Protein AF-A0A9R1JTK4-F1 (afdb_monomer)

Organism: Triticum aestivum (NCBI:txid4565)

Sequence (132 aa):
MNTDSETIKTACKDILQKNSKNRRHQIKKKYFDTVAANKVSIKSPVPDLTDGEWQALVEMWSTPRHKETCVSNKMNREKVVYNQRTGSRHYTAHIFATKEERKGEELSAIDLFKATHNSKKHGFSEPVKTAI

Foldseek 3Di:
DPCPPPVNVVVVVVVVVVVVVVVLVVLCVPQPPVDDLVGRDCADPDPPAGSVRVVVSNVCCVDPVNVVVVVVVVVVVVPPLQDWQQPPDDLVRQVVVVCVVVVNPDADPLNSSLSGQQHPVPGHDPSNVVVD

pLDDT: mean 90.59, std 5.77, range [60.06, 96.25]

Radius of gyration: 21.58 Å; Cα contacts (8 Å, |Δi|>4): 66; chains: 1; bounding box: 52×25×53 Å

Mean predicted aligned error: 6.91 Å

InterPro domains:
  IPR004252 Probable transposase, Ptta/En/Spm, plant [PF03004] (54-123)

Secondary structure (DSSP, 8-state):
--TT-HHHHHHHHHHHHHHHHHHHHHHHHHHTTTS-GGG--SS-SSTTS-HHHHHHHHHHHHSHHHHHHHHHHHHHHHT--S----TTS-HHHHHHHHHHHTTT----HHHHHHHHHEETTTEE-HHHHHH-

Solvent-accessible surface area (backbone atoms only — not comparable to full-atom values): 7917 Å² total; per-residue (Å²): 132,80,81,81,41,66,67,57,54,49,53,52,48,51,53,52,51,50,51,51,52,53,48,52,51,53,50,40,57,68,60,45,75,75,40,59,84,94,67,51,68,76,59,45,95,47,96,92,45,53,41,68,61,41,45,54,49,53,54,52,63,65,35,66,71,49,46,54,51,51,53,51,53,49,55,56,54,71,66,59,75,79,66,76,43,57,74,93,50,52,68,73,59,48,52,51,53,52,33,59,78,55,74,66,55,90,72,48,74,68,52,51,49,51,66,33,36,35,28,95,89,70,45,56,50,72,67,53,60,77,74,108

Structure (mmCIF, N/CA/C/O backbone):
data_AF-A0A9R1JTK4-F1
#
_entry.id   AF-A0A9R1JTK4-F1
#
loop_
_atom_site.group_PDB
_atom_site.id
_atom_site.type_symbol
_atom_site.label_atom_id
_atom_site.label_alt_id
_atom_site.label_comp_id
_atom_site.label_asym_id
_atom_site.label_entity_id
_atom_site.label_seq_id
_atom_site.pdbx_PDB_ins_code
_atom_site.Cartn_x
_atom_site.Cartn_y
_atom_site.Cartn_z
_atom_site.occupancy
_atom_site.B_iso_or_equiv
_atom_site.auth_seq_id
_atom_site.auth_comp_id
_atom_site.auth_asym_id
_atom_site.auth_atom_id
_atom_site.pdbx_PDB_model_num
ATOM 1 N N . MET A 1 1 ? 31.189 0.462 15.792 1.00 60.06 1 MET A N 1
ATOM 2 C CA . MET A 1 1 ? 30.181 0.915 14.806 1.00 60.06 1 MET A CA 1
ATOM 3 C C . MET A 1 1 ? 29.700 2.289 15.236 1.00 60.06 1 MET A C 1
ATOM 5 O O . MET A 1 1 ? 29.435 2.449 16.417 1.00 60.06 1 MET A O 1
ATOM 9 N N . ASN A 1 2 ? 29.644 3.273 14.335 1.00 65.00 2 ASN A N 1
ATOM 10 C CA . ASN A 1 2 ? 29.197 4.624 14.685 1.00 65.00 2 ASN A CA 1
ATOM 11 C C . ASN A 1 2 ? 27.660 4.658 14.759 1.00 65.00 2 ASN A C 1
ATOM 13 O O . ASN A 1 2 ? 26.991 4.827 13.745 1.00 65.00 2 ASN A O 1
ATOM 17 N N . THR A 1 3 ? 27.110 4.426 15.948 1.00 63.75 3 THR A N 1
ATOM 18 C CA . THR A 1 3 ? 25.666 4.349 16.232 1.00 63.75 3 THR A CA 1
ATOM 19 C C . THR A 1 3 ? 24.930 5.688 16.126 1.00 63.75 3 THR A C 1
ATOM 21 O O . THR A 1 3 ? 23.701 5.698 16.135 1.00 63.75 3 THR A O 1
ATOM 24 N N . ASP A 1 4 ? 25.649 6.802 15.965 1.00 69.19 4 ASP A N 1
ATOM 25 C CA . ASP A 1 4 ? 25.065 8.140 15.825 1.00 69.19 4 ASP A CA 1
ATOM 26 C C . ASP A 1 4 ? 24.831 8.587 14.386 1.00 69.19 4 ASP A C 1
ATOM 28 O O . ASP A 1 4 ? 24.306 9.677 14.160 1.00 69.19 4 ASP A O 1
ATOM 32 N N . SER A 1 5 ? 25.152 7.740 13.406 1.00 84.12 5 SER A N 1
ATOM 33 C CA . SER A 1 5 ? 24.842 8.043 12.014 1.00 84.12 5 SER A CA 1
ATOM 34 C C . SER A 1 5 ? 23.331 8.198 11.814 1.00 84.12 5 SER A C 1
ATOM 36 O O . SER A 1 5 ? 22.557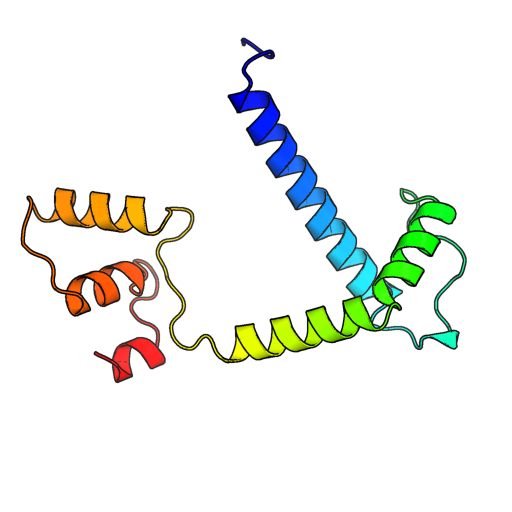 7.267 12.052 1.00 84.12 5 SER A O 1
ATOM 38 N N . GLU A 1 6 ? 22.920 9.358 11.301 1.00 88.88 6 GLU A N 1
ATOM 39 C CA . GLU A 1 6 ? 21.529 9.658 10.937 1.00 88.88 6 GLU A CA 1
ATOM 40 C C . GLU A 1 6 ? 20.943 8.606 9.982 1.00 88.88 6 GLU A C 1
ATOM 42 O O . GLU A 1 6 ? 19.765 8.250 10.054 1.00 88.88 6 GLU A O 1
ATOM 47 N N . THR A 1 7 ? 21.796 8.025 9.134 1.00 87.19 7 THR A N 1
ATOM 48 C CA . THR A 1 7 ? 21.411 6.945 8.218 1.00 87.19 7 THR A CA 1
ATOM 49 C C . THR A 1 7 ? 20.971 5.684 8.966 1.00 87.19 7 THR A C 1
ATOM 51 O O . THR A 1 7 ? 19.963 5.076 8.608 1.00 87.19 7 THR A O 1
ATOM 54 N N . ILE A 1 8 ? 21.667 5.323 10.050 1.00 87.75 8 ILE A N 1
ATOM 55 C CA . ILE A 1 8 ? 21.342 4.155 10.874 1.00 87.75 8 ILE A CA 1
ATOM 56 C C . ILE A 1 8 ? 20.057 4.419 11.658 1.00 87.75 8 ILE A C 1
ATOM 58 O O . ILE A 1 8 ? 19.166 3.570 11.674 1.00 87.75 8 ILE A O 1
ATOM 62 N N . LYS A 1 9 ? 19.914 5.614 12.249 1.00 90.81 9 LYS A N 1
ATOM 63 C CA . LYS A 1 9 ? 18.689 6.022 12.960 1.00 90.81 9 LYS A CA 1
ATOM 64 C C . LYS A 1 9 ? 17.466 5.966 12.038 1.00 90.81 9 LYS A C 1
ATOM 66 O O . LYS A 1 9 ? 16.439 5.401 12.420 1.00 90.81 9 LYS A O 1
ATOM 71 N N . THR A 1 10 ? 17.600 6.458 10.806 1.00 91.88 10 THR A N 1
ATOM 72 C CA . THR A 1 10 ? 16.541 6.416 9.785 1.00 91.88 10 THR A CA 1
ATOM 73 C C . THR A 1 10 ? 16.187 4.982 9.393 1.00 91.88 10 THR A C 1
ATOM 75 O O . THR A 1 10 ? 15.020 4.598 9.463 1.00 91.88 10 THR A O 1
ATOM 78 N N . ALA A 1 11 ? 17.184 4.153 9.071 1.00 90.31 11 ALA A N 1
ATOM 79 C CA . ALA A 1 11 ? 16.953 2.758 8.698 1.00 90.31 11 ALA A CA 1
ATOM 80 C C . ALA A 1 11 ? 16.263 1.961 9.823 1.00 90.31 11 ALA A C 1
ATOM 82 O O . ALA A 1 11 ? 15.298 1.232 9.578 1.00 90.31 11 ALA A O 1
ATOM 83 N N . CYS A 1 12 ? 16.704 2.137 11.073 1.00 91.19 12 CYS A N 1
ATOM 84 C CA . CYS A 1 12 ? 16.077 1.516 12.241 1.00 91.19 12 CYS A CA 1
ATOM 85 C C . CYS A 1 12 ? 14.628 1.987 12.430 1.00 91.19 12 CYS A C 1
ATOM 87 O O . CYS A 1 12 ? 13.735 1.166 12.660 1.00 91.19 12 CYS A O 1
ATOM 89 N N . LYS A 1 13 ? 14.371 3.294 12.290 1.00 93.75 13 LYS A N 1
ATOM 90 C CA . LYS A 1 13 ? 13.020 3.866 12.366 1.00 93.75 13 LYS A CA 1
ATOM 91 C C . LYS A 1 13 ? 12.098 3.253 11.314 1.00 93.75 13 LYS A C 1
ATOM 93 O O . LYS A 1 13 ? 10.982 2.863 11.656 1.00 93.75 13 LYS A O 1
ATOM 98 N N . ASP A 1 14 ? 12.561 3.099 10.078 1.00 93.19 14 ASP A N 1
ATOM 99 C CA . ASP A 1 14 ? 11.773 2.500 8.996 1.00 93.19 14 ASP A CA 1
ATOM 100 C C . ASP A 1 14 ? 11.413 1.037 9.281 1.00 93.19 14 ASP A C 1
ATOM 102 O O . ASP A 1 14 ? 10.257 0.631 9.103 1.00 93.19 14 ASP A O 1
ATOM 106 N N . ILE A 1 15 ? 12.369 0.250 9.789 1.00 94.19 15 ILE A N 1
ATOM 107 C CA . ILE A 1 15 ? 12.138 -1.146 10.188 1.00 94.19 15 ILE A CA 1
ATOM 108 C C . ILE A 1 15 ? 11.070 -1.219 11.288 1.00 94.19 15 ILE A C 1
ATOM 110 O O . ILE A 1 15 ? 10.094 -1.967 11.161 1.00 94.19 15 ILE A O 1
ATOM 114 N N . LEU A 1 16 ? 11.209 -0.413 12.345 1.00 94.56 16 LEU A N 1
ATOM 115 C CA . LEU A 1 16 ? 10.264 -0.386 13.464 1.00 94.56 16 LEU A CA 1
ATOM 116 C C . LEU A 1 16 ? 8.870 0.074 13.024 1.00 94.56 16 LEU A C 1
ATOM 118 O O . LEU A 1 16 ? 7.864 -0.544 13.383 1.00 94.56 16 LEU A O 1
ATOM 122 N N . GLN A 1 17 ? 8.789 1.107 12.182 1.00 94.56 17 GLN A N 1
ATOM 123 C CA . GLN A 1 17 ? 7.521 1.577 11.628 1.00 94.56 17 GLN A CA 1
ATOM 124 C C . GLN A 1 17 ? 6.837 0.510 10.773 1.00 94.56 17 GLN A C 1
ATOM 126 O O . GLN A 1 17 ? 5.619 0.336 10.868 1.00 94.56 17 GLN A O 1
ATOM 131 N N . LYS A 1 18 ? 7.595 -0.214 9.941 1.00 93.62 18 LYS A N 1
ATOM 132 C CA . LYS A 1 18 ? 7.059 -1.298 9.111 1.00 93.62 18 LYS A CA 1
ATOM 133 C C . LYS A 1 18 ? 6.518 -2.434 9.974 1.00 93.62 18 LYS A C 1
ATOM 135 O O . LYS A 1 18 ? 5.396 -2.882 9.743 1.00 93.62 18 LYS A O 1
ATOM 140 N N . ASN A 1 19 ? 7.259 -2.834 11.006 1.00 94.06 19 ASN A N 1
ATOM 141 C CA . ASN A 1 19 ? 6.814 -3.849 11.960 1.00 94.06 19 ASN A CA 1
ATOM 142 C C . ASN A 1 19 ? 5.541 -3.417 12.701 1.00 94.06 19 ASN A C 1
ATOM 144 O O . ASN A 1 19 ? 4.569 -4.169 12.730 1.00 94.06 19 ASN A O 1
ATOM 148 N N . SER A 1 20 ? 5.488 -2.178 13.199 1.00 92.12 20 SER A N 1
ATOM 149 C CA . SER A 1 20 ? 4.295 -1.620 13.851 1.00 92.12 20 SER A CA 1
ATOM 150 C C . SER A 1 20 ? 3.075 -1.583 12.917 1.00 92.12 20 SER A C 1
ATOM 152 O O . SER A 1 20 ? 1.969 -1.961 13.309 1.00 92.12 20 SER A O 1
ATOM 154 N N . LYS A 1 21 ? 3.249 -1.167 11.653 1.00 92.19 21 LYS A N 1
ATOM 155 C CA . LYS A 1 21 ? 2.175 -1.164 10.640 1.00 92.19 21 LYS A CA 1
ATOM 156 C C . LYS A 1 21 ? 1.660 -2.578 10.360 1.00 92.19 21 LYS A C 1
ATOM 158 O O . LYS A 1 21 ? 0.450 -2.800 10.394 1.00 92.19 21 LYS A O 1
ATOM 163 N N . ASN A 1 22 ? 2.566 -3.530 10.135 1.00 94.00 22 ASN A N 1
ATOM 164 C CA . ASN A 1 22 ? 2.213 -4.928 9.886 1.00 94.00 22 ASN A CA 1
ATOM 165 C C . ASN A 1 22 ? 1.484 -5.542 11.083 1.00 94.00 22 ASN A C 1
ATOM 167 O O . ASN A 1 22 ? 0.462 -6.206 10.910 1.00 94.00 22 ASN A O 1
ATOM 171 N N . ARG A 1 23 ? 1.962 -5.265 12.300 1.00 94.00 23 ARG A N 1
ATOM 172 C CA . ARG A 1 23 ? 1.337 -5.759 13.523 1.00 94.00 23 ARG A CA 1
ATOM 173 C C . ARG A 1 23 ? -0.076 -5.210 13.702 1.00 94.00 23 ARG A C 1
ATOM 175 O O . ARG A 1 23 ? -1.002 -5.989 13.911 1.00 94.00 23 ARG A O 1
ATOM 182 N N . ARG A 1 24 ? -0.270 -3.896 13.534 1.00 93.94 24 ARG A N 1
ATOM 183 C CA . ARG A 1 24 ? -1.606 -3.273 13.582 1.00 93.94 24 ARG A CA 1
ATOM 184 C C . ARG A 1 24 ? -2.559 -3.869 12.549 1.00 93.94 24 ARG A C 1
ATOM 186 O O . ARG A 1 24 ? -3.712 -4.124 12.877 1.00 93.94 24 ARG A O 1
ATOM 193 N N . HIS A 1 25 ? -2.082 -4.139 11.331 1.00 93.81 25 HIS A N 1
ATOM 194 C CA . HIS A 1 25 ? -2.891 -4.800 10.305 1.00 93.81 25 HIS A CA 1
ATOM 195 C C . HIS A 1 25 ? -3.358 -6.197 10.742 1.00 93.81 25 HIS A C 1
ATOM 197 O O . HIS A 1 25 ? -4.535 -6.516 10.593 1.00 93.81 25 HIS A O 1
ATOM 203 N N . GLN A 1 26 ? -2.467 -7.014 11.312 1.00 94.62 26 GLN A N 1
ATOM 204 C CA . GLN A 1 26 ? -2.815 -8.356 11.791 1.00 94.62 26 GLN A CA 1
ATOM 205 C C . GLN A 1 26 ? -3.839 -8.319 12.931 1.00 94.62 26 GLN A C 1
ATOM 207 O O . GLN A 1 26 ? -4.801 -9.087 12.909 1.00 94.62 26 GLN A O 1
ATOM 212 N N . ILE A 1 27 ? -3.662 -7.408 13.895 1.00 94.69 27 ILE A N 1
ATOM 213 C CA . ILE A 1 27 ? -4.603 -7.228 15.009 1.00 94.69 27 ILE A CA 1
ATOM 214 C C . ILE A 1 27 ? -5.976 -6.810 14.470 1.00 94.69 27 ILE A C 1
ATOM 216 O O . ILE A 1 27 ? -6.975 -7.451 14.796 1.00 94.69 27 ILE A O 1
ATOM 220 N N . LYS A 1 28 ? -6.026 -5.799 13.589 1.00 94.50 28 LYS A N 1
ATOM 221 C CA . LYS A 1 28 ? -7.273 -5.343 12.958 1.00 94.50 28 LYS A CA 1
ATOM 222 C C . LYS A 1 28 ? -7.988 -6.489 12.242 1.00 94.50 28 LYS A C 1
ATOM 224 O O . LYS A 1 28 ? -9.160 -6.745 12.498 1.00 94.50 28 LYS A O 1
ATOM 229 N N . LYS A 1 29 ? -7.259 -7.229 11.404 1.00 94.06 29 LYS A N 1
ATOM 230 C CA . LYS A 1 29 ? -7.815 -8.336 10.621 1.00 94.06 29 LYS A CA 1
ATOM 231 C C . LYS A 1 29 ? -8.412 -9.436 11.503 1.00 94.06 29 LYS A C 1
ATOM 233 O O . LYS A 1 29 ? -9.410 -10.034 11.123 1.00 94.06 29 LYS A O 1
ATOM 238 N N . LYS A 1 30 ? -7.791 -9.737 12.648 1.00 93.88 30 LYS A N 1
ATOM 239 C CA . LYS A 1 30 ? -8.195 -10.855 13.513 1.00 93.88 30 LYS A CA 1
ATOM 240 C C . LYS A 1 30 ? -9.301 -10.496 14.507 1.00 93.88 30 LYS A C 1
ATOM 242 O O . LYS A 1 30 ? -10.123 -11.358 14.800 1.00 93.88 30 LYS A O 1
ATOM 247 N N . TYR A 1 31 ? -9.292 -9.272 15.035 1.00 94.19 31 TYR A N 1
ATOM 248 C CA . TYR A 1 31 ? -10.125 -8.890 16.183 1.00 94.19 31 TYR A CA 1
ATOM 249 C C . TYR A 1 31 ? -11.111 -7.750 15.905 1.00 94.19 31 TYR A C 1
ATOM 251 O O . TYR A 1 31 ? -11.986 -7.508 16.730 1.00 94.19 31 TYR A O 1
ATOM 259 N N . PHE A 1 32 ? -10.983 -7.052 14.773 1.00 93.62 32 PHE A N 1
ATOM 260 C CA . PHE A 1 32 ? -11.875 -5.951 14.399 1.00 93.62 32 PHE A CA 1
ATOM 261 C C . PHE A 1 32 ? -12.683 -6.280 13.139 1.00 93.62 32 PHE A C 1
ATOM 263 O O . PHE A 1 32 ? -13.905 -6.282 13.193 1.00 93.62 32 PHE A O 1
ATOM 270 N N . ASP A 1 33 ? -12.029 -6.626 12.025 1.00 91.69 33 ASP A N 1
ATOM 271 C CA . ASP A 1 33 ? -12.713 -6.818 10.731 1.00 91.69 33 ASP A CA 1
ATOM 272 C C . ASP A 1 33 ? -13.653 -8.044 10.711 1.00 91.69 33 ASP A C 1
ATOM 274 O O . ASP A 1 33 ? -14.627 -8.072 9.963 1.00 91.69 33 ASP A O 1
ATOM 278 N N . THR A 1 34 ? -13.367 -9.067 11.520 1.00 89.88 34 THR A N 1
ATOM 279 C CA . THR A 1 34 ? -14.155 -10.311 11.630 1.00 89.88 34 THR A CA 1
ATOM 280 C C . THR A 1 34 ? -15.307 -10.220 12.628 1.00 89.88 34 THR A C 1
ATOM 282 O O . THR A 1 34 ? -16.104 -11.153 12.731 1.00 89.88 34 THR A O 1
ATOM 285 N N . VAL A 1 35 ? -15.395 -9.127 13.388 1.00 90.12 35 VAL A N 1
ATOM 286 C CA . VAL A 1 35 ? -16.325 -8.970 14.506 1.00 90.12 35 VAL A CA 1
ATOM 287 C C . VAL A 1 35 ? -17.328 -7.871 14.167 1.00 90.12 35 VAL A C 1
ATOM 289 O O . VAL A 1 35 ? -16.972 -6.814 13.655 1.00 90.12 35 VAL A O 1
ATOM 292 N N . ALA A 1 36 ? -18.610 -8.108 14.451 1.00 86.69 36 ALA A N 1
ATOM 293 C CA . ALA A 1 36 ? -19.626 -7.070 14.299 1.00 86.69 36 ALA A CA 1
ATOM 294 C C . ALA A 1 36 ? -19.312 -5.882 15.227 1.00 86.69 36 ALA A C 1
ATOM 296 O O . ALA A 1 36 ? -18.874 -6.086 16.356 1.00 86.69 36 ALA A O 1
ATOM 297 N N . ALA A 1 37 ? -19.563 -4.647 14.781 1.00 84.12 37 ALA A N 1
ATOM 298 C CA . ALA A 1 37 ? -19.151 -3.435 15.503 1.00 84.12 37 ALA A CA 1
ATOM 299 C C . ALA A 1 37 ? -19.635 -3.386 16.968 1.00 84.12 37 ALA A C 1
ATOM 301 O O . ALA A 1 37 ? -18.907 -2.943 17.848 1.00 84.12 37 ALA A O 1
ATOM 302 N N . ASN A 1 38 ? -20.832 -3.908 17.244 1.00 85.69 38 ASN A N 1
ATOM 303 C CA . ASN A 1 38 ? -21.416 -3.993 18.586 1.00 85.69 38 ASN A CA 1
ATOM 304 C C . ASN A 1 38 ? -20.794 -5.075 19.490 1.00 85.69 38 ASN A C 1
ATOM 306 O O . ASN A 1 38 ? -21.115 -5.134 20.672 1.00 85.69 38 ASN A O 1
ATOM 310 N N . LYS A 1 39 ? -19.948 -5.951 18.943 1.00 88.56 39 LYS A N 1
ATOM 311 C CA . LYS A 1 39 ? -19.278 -7.054 19.649 1.00 88.56 39 LYS A CA 1
ATOM 312 C C . LYS A 1 39 ? -17.769 -6.843 19.788 1.00 88.56 39 LYS A C 1
ATOM 314 O O . LYS A 1 39 ? -17.081 -7.732 20.287 1.00 88.56 39 LYS A O 1
ATOM 319 N N . VAL A 1 40 ? -17.239 -5.708 19.331 1.00 90.44 40 VAL A N 1
ATOM 320 C CA . VAL A 1 40 ? -15.815 -5.394 19.483 1.00 90.44 40 VAL A CA 1
ATOM 321 C C . VAL A 1 40 ? -15.505 -5.246 20.974 1.00 90.44 40 VAL A C 1
ATOM 323 O O . VAL A 1 40 ? -16.167 -4.492 21.684 1.00 90.44 40 VAL A O 1
ATOM 326 N N . SER A 1 41 ? -14.517 -6.003 21.453 1.00 89.31 41 SER A N 1
ATOM 327 C CA . SER A 1 41 ? -14.110 -5.991 22.861 1.00 89.31 41 SER A CA 1
ATOM 328 C C . SER A 1 41 ? -13.640 -4.601 23.290 1.00 89.31 41 SER A C 1
ATOM 330 O O . SER A 1 41 ? -12.906 -3.941 22.558 1.00 89.31 41 SER A O 1
ATOM 332 N N . ILE A 1 42 ? -14.003 -4.192 24.506 1.00 90.69 42 ILE A N 1
ATOM 333 C CA . ILE A 1 42 ? -13.504 -2.965 25.149 1.00 90.69 42 ILE A CA 1
ATOM 334 C C . ILE A 1 42 ? -12.065 -3.160 25.657 1.00 90.69 42 ILE A C 1
ATOM 336 O O . ILE A 1 42 ? -11.286 -2.208 25.693 1.00 90.69 42 ILE A O 1
ATOM 340 N N . LYS A 1 43 ? -11.714 -4.396 26.032 1.00 93.44 43 LYS A N 1
ATOM 341 C CA . LYS A 1 43 ? -10.376 -4.777 26.499 1.00 93.44 43 LYS A CA 1
ATOM 342 C C . LYS A 1 43 ? -9.501 -5.249 25.350 1.00 93.44 43 LYS A C 1
ATOM 344 O O . LYS A 1 43 ? -10.008 -5.836 24.386 1.00 93.44 43 LYS A O 1
ATOM 349 N N . SER A 1 44 ? -8.200 -5.037 25.494 1.00 93.12 44 SER A N 1
ATOM 350 C CA . SER A 1 44 ? -7.199 -5.462 24.534 1.00 93.12 44 SER A CA 1
ATOM 351 C C . SER A 1 44 ? -7.214 -6.986 24.372 1.00 93.12 44 SER A C 1
ATOM 353 O O . SER A 1 44 ? -7.138 -7.724 25.358 1.00 93.12 44 SER A O 1
ATOM 355 N N . PRO A 1 45 ? -7.303 -7.492 23.131 1.00 92.00 45 PRO A N 1
ATOM 356 C CA . PRO A 1 45 ? -7.277 -8.925 22.860 1.00 92.00 45 PRO A CA 1
ATOM 357 C C . PRO A 1 45 ? -5.854 -9.507 22.832 1.00 92.00 45 PRO A C 1
ATOM 359 O O . PRO A 1 45 ? -5.693 -10.706 22.592 1.00 92.00 45 PRO A O 1
ATOM 362 N N . VAL A 1 46 ? -4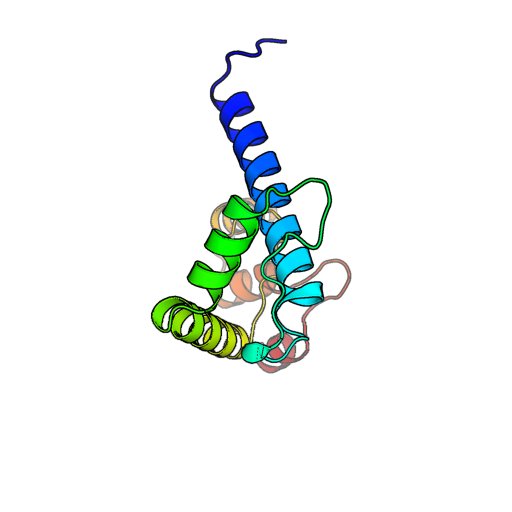.819 -8.673 22.997 1.00 93.25 46 VAL A N 1
ATOM 363 C CA . VAL A 1 46 ? -3.408 -9.073 22.937 1.00 93.25 46 VAL A CA 1
ATOM 364 C C . VAL A 1 46 ? -2.646 -8.537 24.156 1.00 93.25 46 VAL A C 1
ATOM 366 O O . VAL A 1 46 ? -2.885 -7.406 24.571 1.00 93.25 46 VAL A O 1
ATOM 369 N N . PRO A 1 47 ? -1.726 -9.324 24.741 1.00 90.88 47 PRO A N 1
ATOM 370 C CA . PRO A 1 47 ? -1.084 -8.980 26.015 1.00 90.88 47 PRO A CA 1
ATOM 371 C C . PRO A 1 47 ? -0.089 -7.815 25.919 1.00 90.88 47 PRO A C 1
ATOM 373 O O . PRO A 1 47 ? 0.279 -7.234 26.931 1.00 90.88 47 PRO A O 1
ATOM 376 N N . ASP A 1 48 ? 0.373 -7.489 24.717 1.00 88.12 48 ASP A N 1
ATOM 377 C CA . ASP A 1 48 ? 1.390 -6.471 24.450 1.00 88.12 48 ASP A CA 1
ATOM 378 C C . ASP A 1 48 ? 0.811 -5.114 24.029 1.00 88.12 48 ASP A C 1
ATOM 380 O O . ASP A 1 48 ? 1.556 -4.227 23.620 1.00 88.12 48 ASP A O 1
ATOM 384 N N . LEU A 1 49 ? -0.511 -4.961 24.099 1.00 92.62 49 LEU A N 1
ATOM 385 C CA . LEU A 1 49 ? -1.218 -3.719 23.814 1.00 92.62 49 LEU A CA 1
ATOM 386 C C . LEU A 1 49 ? -2.090 -3.386 25.018 1.00 92.62 49 LEU A C 1
ATOM 388 O O . LEU A 1 49 ? -2.858 -4.235 25.473 1.00 92.62 49 LEU A O 1
ATOM 392 N N . THR A 1 50 ? -1.990 -2.161 25.522 1.00 95.44 50 THR A N 1
ATOM 393 C CA . THR A 1 50 ? -2.834 -1.725 26.637 1.00 95.44 50 THR A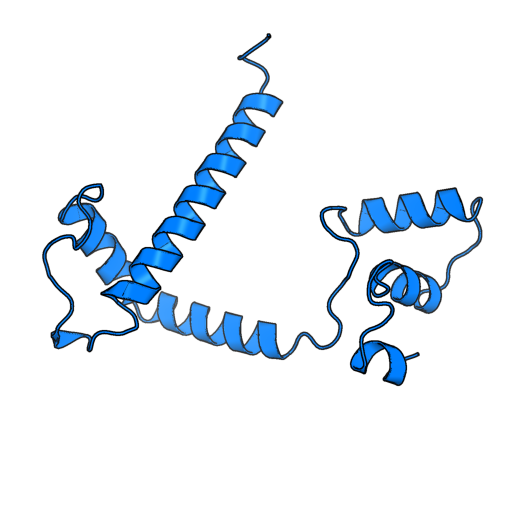 CA 1
ATOM 394 C C . THR A 1 50 ? -4.283 -1.536 26.186 1.00 95.44 50 THR A C 1
ATOM 396 O O . THR A 1 50 ? -4.564 -1.278 25.012 1.00 95.44 50 THR A O 1
ATOM 399 N N . ASP A 1 51 ? -5.225 -1.624 27.127 1.00 95.06 51 ASP A N 1
ATOM 400 C CA . ASP A 1 51 ? -6.651 -1.421 26.837 1.00 95.06 51 ASP A CA 1
ATOM 401 C C . ASP A 1 51 ? -6.923 -0.034 26.226 1.00 95.06 51 ASP A C 1
ATOM 403 O O . ASP A 1 51 ? -7.713 0.083 25.291 1.00 95.06 51 ASP A O 1
ATOM 407 N N . GLY A 1 52 ? -6.220 1.006 26.691 1.00 95.69 52 GLY A N 1
ATOM 408 C CA . GLY A 1 52 ? -6.348 2.363 26.152 1.00 95.69 52 GLY A CA 1
ATOM 409 C C . GLY A 1 52 ? -5.847 2.488 24.710 1.00 95.69 52 GLY A C 1
ATOM 410 O O . GLY A 1 52 ? -6.519 3.076 23.864 1.00 95.69 52 GLY A O 1
ATOM 411 N N . GLU A 1 53 ? -4.699 1.884 24.387 1.00 94.44 53 GLU A N 1
ATOM 412 C CA . GLU A 1 53 ? -4.184 1.871 23.011 1.00 94.44 53 GLU A CA 1
ATOM 413 C C . GLU A 1 53 ? -5.093 1.073 22.069 1.00 94.44 53 GLU A C 1
ATOM 415 O O . GLU A 1 53 ? -5.306 1.471 20.921 1.00 94.44 53 GLU A O 1
ATOM 420 N N . TRP A 1 54 ? -5.656 -0.040 22.549 1.00 95.88 54 TRP A N 1
ATOM 421 C CA . TRP A 1 54 ? -6.645 -0.813 21.805 1.00 95.88 54 TRP A CA 1
ATOM 422 C C . TRP A 1 54 ? -7.890 0.017 21.484 1.00 95.88 54 TRP A C 1
ATOM 424 O O . TRP A 1 54 ? -8.305 0.068 20.325 1.00 95.88 54 TRP A O 1
ATOM 434 N N . GLN A 1 55 ? -8.447 0.716 22.473 1.00 95.56 55 GLN A N 1
ATOM 435 C CA . GLN A 1 55 ? -9.617 1.574 22.276 1.00 95.56 55 GLN A CA 1
ATOM 436 C C . GLN A 1 55 ? -9.340 2.701 21.279 1.00 95.56 55 GLN A C 1
ATOM 438 O O . GLN A 1 55 ? -10.135 2.903 20.361 1.00 95.56 55 GLN A O 1
ATOM 443 N N . ALA A 1 56 ? -8.179 3.354 21.375 1.00 95.19 56 ALA A N 1
ATOM 444 C CA . ALA A 1 56 ? -7.771 4.382 20.417 1.00 95.19 56 ALA A CA 1
ATOM 445 C C . ALA A 1 56 ? -7.670 3.833 18.978 1.00 95.19 56 ALA A C 1
ATOM 447 O O . ALA A 1 56 ? -8.052 4.502 18.014 1.00 95.19 56 ALA A O 1
ATOM 448 N N . LEU A 1 57 ? -7.191 2.594 18.803 1.00 95.12 57 LEU A N 1
ATOM 449 C CA . LEU A 1 57 ? -7.169 1.938 17.490 1.00 95.12 57 LEU A CA 1
ATOM 450 C C . LEU A 1 57 ? -8.580 1.644 16.968 1.00 95.12 57 LEU A C 1
ATOM 452 O O . LEU A 1 57 ? -8.857 1.910 15.797 1.00 95.12 57 LEU A O 1
ATOM 456 N N . VAL A 1 58 ? -9.462 1.117 17.820 1.00 94.81 58 VAL A N 1
ATOM 457 C CA . VAL A 1 58 ? -10.861 0.821 17.473 1.00 94.81 58 VAL A CA 1
ATOM 458 C C . VAL A 1 58 ? -11.604 2.095 17.065 1.00 94.81 58 VAL A C 1
ATOM 460 O O . VAL A 1 58 ? -12.299 2.091 16.046 1.00 94.81 58 VAL A O 1
ATOM 463 N N . GLU A 1 59 ? -11.418 3.193 17.797 1.00 95.06 59 GLU A N 1
ATOM 464 C CA . GLU A 1 59 ? -11.986 4.506 17.479 1.00 95.06 59 GLU A CA 1
ATOM 465 C C . GLU A 1 59 ? -11.485 5.015 16.118 1.00 95.06 59 GLU A C 1
ATOM 467 O O . GLU A 1 59 ? -12.277 5.342 15.223 1.00 95.06 59 GLU A O 1
ATOM 472 N N . MET A 1 60 ? -10.164 4.980 15.906 1.00 94.75 60 MET A N 1
ATOM 473 C CA . MET A 1 60 ? -9.549 5.380 14.640 1.00 94.75 60 MET A CA 1
ATOM 474 C C . MET A 1 60 ? -10.088 4.557 13.460 1.00 94.75 60 MET A C 1
ATOM 476 O O . MET A 1 60 ? -10.432 5.122 12.421 1.00 94.75 60 MET A O 1
ATOM 480 N N . TRP A 1 61 ? -10.190 3.229 13.591 1.00 94.62 61 TRP A N 1
ATOM 481 C CA . TRP A 1 61 ? -10.716 2.363 12.525 1.00 94.62 61 TRP A CA 1
ATOM 482 C C . TRP A 1 61 ? -12.218 2.532 12.291 1.00 94.62 61 TRP A C 1
ATOM 484 O O . TRP A 1 61 ? -12.701 2.263 11.188 1.00 94.62 61 TRP A O 1
ATOM 494 N N . SER A 1 62 ? -12.954 2.977 13.308 1.00 93.50 62 SER A N 1
ATOM 495 C CA . SER A 1 62 ? -14.399 3.187 13.237 1.00 93.50 62 SER A CA 1
ATOM 496 C C . SER A 1 62 ? -14.779 4.523 12.603 1.00 93.50 62 SER A C 1
ATOM 498 O O . SER A 1 62 ? -15.882 4.624 12.057 1.00 93.50 62 SER A O 1
ATOM 500 N N . THR A 1 63 ? -13.863 5.497 12.610 1.00 95.38 63 THR A N 1
ATOM 501 C CA . THR A 1 63 ? -14.065 6.850 12.072 1.00 95.38 63 THR A CA 1
ATOM 502 C C . THR A 1 63 ? -14.461 6.813 10.582 1.00 95.38 63 THR A C 1
ATOM 504 O O . THR A 1 63 ? -13.748 6.184 9.788 1.00 95.38 63 THR A O 1
ATOM 507 N N . PRO A 1 64 ? -15.533 7.518 10.154 1.00 95.75 64 PRO A N 1
ATOM 508 C CA . PRO A 1 64 ? -16.003 7.514 8.761 1.00 95.75 64 PRO A CA 1
ATOM 509 C C . PRO A 1 64 ? -14.907 7.852 7.747 1.00 95.75 64 PRO A C 1
ATOM 511 O O . PRO A 1 64 ? -14.655 7.082 6.821 1.00 95.75 64 PRO A O 1
ATOM 514 N N . ARG A 1 65 ? -14.141 8.917 8.015 1.00 95.94 65 ARG A N 1
ATOM 515 C CA . ARG A 1 65 ? -13.004 9.342 7.185 1.00 95.94 65 ARG A CA 1
ATOM 516 C C . ARG A 1 65 ? -11.984 8.223 6.956 1.00 95.94 65 ARG A C 1
ATOM 518 O O . ARG A 1 65 ? -11.46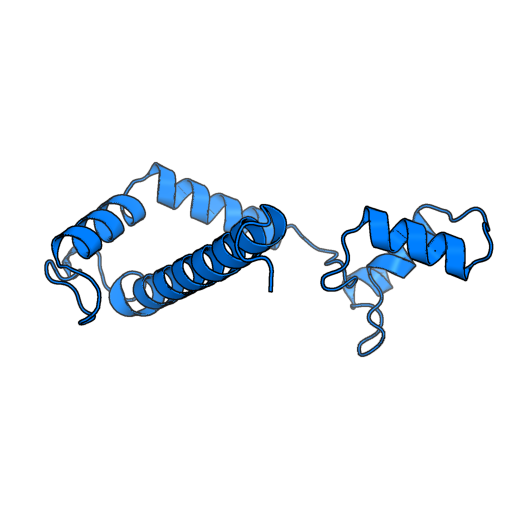1 8.073 5.849 1.00 95.94 65 ARG A O 1
ATOM 525 N N . HIS A 1 66 ? -11.674 7.438 7.991 1.00 93.75 66 HIS A N 1
ATOM 526 C CA . HIS A 1 66 ? -10.717 6.337 7.871 1.00 93.75 66 HIS A CA 1
ATOM 527 C C . HIS A 1 66 ? -11.274 5.229 6.971 1.00 93.75 66 HIS A C 1
ATOM 529 O O . HIS A 1 66 ? -10.572 4.748 6.080 1.00 93.75 66 HIS A O 1
ATOM 535 N N . LYS A 1 67 ? -12.549 4.865 7.156 1.00 93.12 67 LYS A N 1
ATOM 536 C CA . LYS A 1 67 ? -13.234 3.852 6.339 1.00 93.12 67 LYS A CA 1
ATOM 537 C C . LYS A 1 67 ? -13.298 4.257 4.869 1.00 93.12 67 LYS A C 1
ATOM 539 O O . LYS A 1 67 ? -12.892 3.473 4.014 1.00 93.12 67 LYS A O 1
ATOM 544 N N . GLU A 1 68 ? -13.715 5.485 4.579 1.00 96.25 68 GLU A N 1
ATOM 545 C CA . GLU A 1 68 ? -13.780 6.027 3.215 1.00 96.25 68 GLU A CA 1
ATOM 546 C C . GLU A 1 68 ? -12.411 6.024 2.532 1.00 96.25 68 GLU A C 1
ATOM 548 O O . GLU A 1 68 ? -12.274 5.581 1.388 1.00 96.25 68 GLU A O 1
ATOM 553 N N . THR A 1 69 ? -11.371 6.441 3.261 1.00 95.56 69 THR A N 1
ATOM 554 C CA . THR A 1 69 ? -9.991 6.412 2.761 1.00 95.56 69 THR A CA 1
ATOM 555 C C . THR A 1 69 ? -9.553 4.980 2.446 1.00 95.56 69 THR A C 1
ATOM 557 O O . THR A 1 69 ? -8.944 4.727 1.407 1.00 95.56 69 THR A O 1
ATOM 560 N N . CYS A 1 70 ? -9.874 4.010 3.311 1.00 91.62 70 CYS A N 1
ATOM 561 C CA . CYS A 1 70 ? -9.559 2.602 3.069 1.00 91.62 70 CYS A CA 1
ATOM 562 C C . CYS A 1 70 ? -10.274 2.045 1.831 1.00 91.62 70 CYS A C 1
ATOM 564 O O . CYS A 1 70 ? -9.628 1.383 1.017 1.00 91.62 70 CYS A O 1
ATOM 566 N N . VAL A 1 71 ? -11.572 2.321 1.675 1.00 94.25 71 VAL A N 1
ATOM 567 C CA . VAL A 1 71 ? -12.368 1.873 0.521 1.00 94.25 71 VAL A CA 1
ATOM 568 C C . VAL A 1 71 ? -11.829 2.487 -0.771 1.00 94.25 71 VAL A C 1
ATOM 570 O O . VAL A 1 71 ? -11.552 1.760 -1.723 1.00 94.25 71 VAL A O 1
ATOM 573 N N . SER A 1 72 ? -11.560 3.793 -0.775 1.00 96.00 72 SER A N 1
ATOM 574 C CA . SER A 1 72 ? -10.959 4.491 -1.919 1.00 96.00 72 SER A CA 1
ATOM 575 C C . SER A 1 72 ? -9.595 3.913 -2.294 1.00 96.00 72 SER A C 1
ATOM 577 O O . SER A 1 72 ? -9.337 3.624 -3.459 1.00 96.00 72 SER A O 1
ATOM 579 N N . ASN A 1 73 ? -8.735 3.648 -1.306 1.00 94.19 73 ASN A N 1
ATOM 580 C CA . ASN A 1 73 ? -7.428 3.032 -1.544 1.00 94.19 73 ASN A CA 1
ATOM 581 C C . ASN A 1 73 ? -7.530 1.603 -2.093 1.00 94.19 73 ASN A C 1
ATOM 583 O O . ASN A 1 73 ? -6.655 1.183 -2.852 1.00 94.19 73 ASN A O 1
ATOM 587 N N . LYS A 1 74 ? -8.571 0.849 -1.718 1.00 93.38 74 LYS A N 1
ATOM 588 C CA . LYS A 1 74 ? -8.839 -0.481 -2.274 1.00 93.38 74 LYS A CA 1
ATOM 589 C C . LYS A 1 74 ? -9.258 -0.377 -3.742 1.00 93.38 74 LYS A C 1
ATOM 591 O O . LYS A 1 74 ? -8.610 -0.991 -4.582 1.00 93.38 74 LYS A O 1
ATOM 596 N N . MET A 1 75 ? -10.236 0.477 -4.050 1.00 95.62 75 MET A N 1
ATOM 597 C CA . MET A 1 75 ? -10.682 0.720 -5.429 1.00 95.62 75 MET A CA 1
ATOM 598 C C . MET A 1 75 ? -9.539 1.224 -6.320 1.00 95.62 75 MET A C 1
ATOM 600 O O . MET A 1 75 ? -9.388 0.789 -7.456 1.00 95.62 75 MET A O 1
ATOM 604 N N . ASN A 1 76 ? -8.683 2.109 -5.802 1.00 94.75 76 ASN A N 1
ATOM 605 C CA . ASN A 1 76 ? -7.525 2.606 -6.544 1.00 94.75 76 ASN A CA 1
ATOM 606 C C . ASN A 1 76 ? -6.490 1.506 -6.810 1.00 94.75 76 ASN A C 1
ATOM 608 O O . ASN A 1 76 ? -5.918 1.477 -7.894 1.00 94.75 76 ASN A O 1
ATOM 612 N N . ARG A 1 77 ? -6.273 0.581 -5.863 1.00 91.12 77 ARG A N 1
ATOM 613 C CA . ARG A 1 77 ? -5.404 -0.588 -6.082 1.00 91.12 77 ARG A CA 1
ATOM 614 C C . ARG A 1 77 ? -5.962 -1.535 -7.138 1.00 91.12 77 ARG A C 1
ATOM 616 O O . ARG A 1 77 ? -5.185 -2.050 -7.929 1.00 91.12 77 ARG A O 1
ATOM 623 N N . GLU A 1 78 ? -7.274 -1.743 -7.164 1.00 92.25 78 GLU A N 1
ATOM 624 C CA . GLU A 1 78 ? -7.935 -2.596 -8.162 1.00 92.25 78 GLU A CA 1
ATOM 625 C C . GLU A 1 78 ? -7.818 -2.028 -9.587 1.00 92.25 78 GLU A C 1
ATOM 627 O O . GLU A 1 78 ? -7.763 -2.789 -10.547 1.00 92.25 78 GLU A O 1
ATOM 632 N N . LYS A 1 79 ? -7.690 -0.701 -9.733 1.00 93.00 79 LYS A N 1
ATOM 633 C CA . LYS A 1 79 ? -7.437 -0.040 -11.026 1.00 93.00 79 LYS A CA 1
ATOM 634 C C . LYS A 1 79 ? -6.000 -0.206 -11.542 1.00 93.00 79 LYS A C 1
ATOM 636 O O . LYS A 1 79 ? -5.740 0.109 -12.701 1.00 93.00 79 LYS A O 1
ATOM 641 N N . VAL A 1 80 ? -5.052 -0.662 -10.717 1.00 91.31 80 VAL A N 1
ATOM 642 C CA . VAL A 1 80 ? -3.658 -0.862 -11.145 1.00 91.31 80 VAL A CA 1
ATOM 643 C C . VAL A 1 80 ? -3.549 -2.161 -11.947 1.00 91.31 80 VAL A C 1
ATOM 645 O O . VAL A 1 80 ? -3.402 -3.246 -11.388 1.00 91.31 80 VAL A O 1
ATOM 648 N N . VAL A 1 81 ? -3.597 -2.038 -13.276 1.00 91.69 81 VAL A N 1
ATOM 649 C CA . VAL A 1 81 ? -3.532 -3.177 -14.212 1.00 91.69 81 VAL A CA 1
ATOM 650 C C . VAL A 1 81 ? -2.098 -3.693 -14.393 1.00 91.69 81 VAL A C 1
ATOM 652 O O . VAL A 1 81 ? -1.848 -4.898 -14.347 1.00 91.69 81 VAL A O 1
ATOM 655 N N . TYR A 1 82 ? -1.134 -2.784 -14.562 1.00 92.50 82 TYR A N 1
ATOM 656 C CA . TYR A 1 82 ? 0.266 -3.117 -14.839 1.00 92.50 82 TYR A CA 1
ATOM 657 C C . TYR A 1 82 ? 1.117 -2.917 -13.585 1.00 92.50 82 TYR A C 1
ATOM 659 O O . TYR A 1 82 ? 1.512 -1.806 -13.241 1.00 92.50 82 TYR A O 1
ATOM 667 N N . ASN A 1 83 ? 1.389 -4.009 -12.871 1.00 89.94 83 ASN A N 1
ATOM 668 C CA . ASN A 1 83 ? 2.236 -3.968 -11.682 1.00 89.94 83 ASN A CA 1
ATOM 669 C C . ASN A 1 83 ? 3.717 -4.011 -12.076 1.00 89.94 83 ASN A C 1
ATOM 671 O O . ASN A 1 83 ? 4.154 -4.954 -12.742 1.00 89.94 83 ASN A O 1
ATOM 675 N N . GLN A 1 84 ? 4.495 -3.027 -11.619 1.00 90.38 84 GLN A N 1
ATOM 676 C CA . GLN A 1 84 ? 5.947 -3.016 -11.798 1.00 90.38 84 GLN A CA 1
ATOM 677 C C . GLN A 1 84 ? 6.601 -4.221 -11.109 1.00 90.38 84 GLN A C 1
ATOM 679 O O . GLN A 1 84 ? 6.182 -4.671 -10.040 1.00 90.38 84 GLN A O 1
ATOM 684 N N . ARG A 1 85 ? 7.664 -4.740 -11.726 1.00 90.88 85 ARG A N 1
ATOM 685 C CA . ARG A 1 85 ? 8.409 -5.935 -11.301 1.00 90.88 85 ARG A CA 1
ATOM 686 C C . ARG A 1 85 ? 9.890 -5.637 -11.021 1.00 90.88 85 ARG A C 1
ATOM 688 O O . ARG A 1 85 ? 10.719 -6.541 -11.066 1.00 90.88 85 ARG A O 1
ATOM 695 N N . THR A 1 86 ? 10.216 -4.389 -10.671 1.00 87.94 86 THR A N 1
ATOM 696 C CA . THR A 1 86 ? 11.584 -3.904 -10.375 1.00 87.94 86 THR A CA 1
ATOM 697 C C . THR A 1 86 ? 12.091 -4.256 -8.968 1.00 87.94 86 THR A C 1
ATOM 699 O O . THR A 1 86 ? 13.242 -3.983 -8.625 1.00 87.94 86 THR A O 1
ATOM 702 N N . GLY A 1 87 ? 11.256 -4.886 -8.137 1.00 86.06 87 GLY A N 1
ATOM 703 C CA . GLY A 1 87 ? 11.612 -5.268 -6.771 1.00 86.06 87 GLY A CA 1
ATOM 704 C C . GLY A 1 87 ? 11.782 -4.057 -5.849 1.00 86.06 87 GLY A C 1
ATOM 705 O O . GLY A 1 87 ? 11.012 -3.105 -5.913 1.00 86.06 87 GLY A O 1
ATOM 706 N N . SER A 1 88 ? 12.781 -4.098 -4.964 1.00 84.38 88 SER A N 1
ATOM 707 C CA . SER A 1 88 ? 13.091 -2.999 -4.032 1.00 84.38 88 SER A CA 1
ATOM 708 C C . SER A 1 88 ? 13.790 -1.809 -4.693 1.00 84.38 88 SER A C 1
ATOM 710 O O . SER A 1 88 ? 13.974 -0.774 -4.053 1.00 84.38 88 SER A O 1
ATOM 712 N N . ARG A 1 89 ? 14.204 -1.939 -5.957 1.00 86.31 89 ARG A N 1
ATOM 713 C CA . ARG A 1 89 ? 14.873 -0.864 -6.682 1.00 86.31 89 ARG A CA 1
ATOM 714 C C . ARG A 1 89 ? 13.837 0.172 -7.114 1.00 86.31 89 ARG A C 1
ATOM 716 O O . ARG A 1 89 ? 12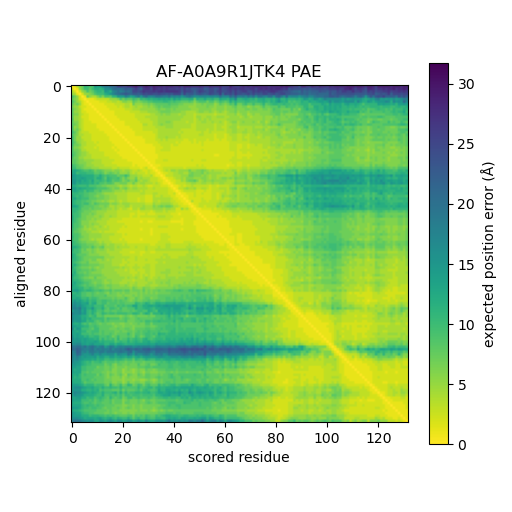.878 -0.148 -7.817 1.00 86.31 89 ARG A O 1
ATOM 723 N N . HIS A 1 90 ? 14.055 1.417 -6.694 1.00 84.94 90 HIS A N 1
ATOM 724 C CA . HIS A 1 90 ? 13.237 2.556 -7.102 1.00 84.94 90 HIS A CA 1
ATOM 725 C C . HIS A 1 90 ? 13.227 2.706 -8.630 1.00 84.94 90 HIS A C 1
ATOM 727 O O . HIS A 1 90 ? 14.251 2.461 -9.270 1.00 84.94 90 HIS A O 1
ATOM 733 N N . TYR A 1 91 ? 12.106 3.162 -9.200 1.00 87.19 91 TYR A N 1
ATOM 734 C CA . TYR A 1 91 ? 11.925 3.325 -10.646 1.00 87.19 91 TYR A CA 1
ATOM 735 C C . TYR A 1 91 ? 13.098 4.073 -11.292 1.00 87.19 91 TYR A C 1
ATOM 737 O O . TYR A 1 91 ? 13.774 3.514 -12.146 1.00 87.19 91 TYR A O 1
ATOM 745 N N . THR A 1 92 ? 13.436 5.275 -10.816 1.00 88.50 92 THR A N 1
ATOM 746 C CA . THR A 1 92 ? 14.536 6.085 -11.377 1.00 88.50 92 THR A CA 1
ATOM 747 C C . THR A 1 92 ? 15.879 5.354 -11.366 1.00 88.50 92 THR A C 1
ATOM 749 O O . THR A 1 92 ? 16.614 5.397 -12.349 1.00 88.50 92 THR A O 1
ATOM 752 N N . ALA A 1 93 ? 16.184 4.637 -10.281 1.00 90.12 93 ALA A N 1
ATOM 753 C CA . ALA A 1 93 ? 17.420 3.868 -10.170 1.00 90.12 93 ALA A CA 1
ATOM 754 C C . ALA A 1 93 ? 17.417 2.649 -11.106 1.00 90.12 93 ALA A C 1
ATOM 756 O O . ALA A 1 93 ? 18.455 2.278 -11.646 1.00 90.12 93 ALA A O 1
ATOM 757 N N . HIS A 1 94 ? 16.253 2.028 -11.318 1.00 90.12 94 HIS A N 1
ATOM 758 C CA . HIS A 1 94 ? 16.095 0.924 -12.264 1.00 90.12 94 HIS A CA 1
ATOM 759 C C . HIS A 1 94 ? 16.278 1.386 -13.708 1.00 90.12 94 HIS A C 1
ATOM 761 O O . HIS A 1 94 ? 16.992 0.735 -14.464 1.00 90.12 94 HIS A O 1
ATOM 767 N N . ILE A 1 95 ? 15.697 2.532 -14.072 1.00 89.25 95 ILE A N 1
ATOM 768 C CA . ILE A 1 95 ? 15.869 3.141 -15.396 1.00 89.25 95 ILE A CA 1
ATOM 769 C C . ILE A 1 95 ? 17.337 3.500 -15.634 1.00 89.25 95 ILE A C 1
ATOM 771 O O . ILE A 1 95 ? 17.873 3.151 -16.681 1.00 89.25 95 ILE A O 1
ATOM 775 N N . PHE A 1 96 ? 17.997 4.134 -14.658 1.00 89.12 96 PHE A N 1
ATOM 776 C CA . PHE A 1 96 ? 19.424 4.449 -14.744 1.00 89.12 96 PHE A CA 1
ATOM 777 C C . PHE A 1 96 ? 20.262 3.184 -14.976 1.00 89.12 96 PHE A C 1
ATOM 779 O O . PHE A 1 96 ? 20.983 3.104 -15.963 1.00 89.12 96 PHE A O 1
ATOM 786 N N . ALA A 1 97 ? 20.081 2.151 -14.146 1.00 89.25 97 ALA A N 1
ATOM 787 C CA . ALA A 1 97 ? 20.785 0.880 -14.313 1.00 89.25 97 ALA A CA 1
ATOM 788 C C . ALA A 1 97 ? 20.510 0.217 -15.676 1.00 89.25 97 ALA A C 1
ATOM 790 O O . ALA A 1 97 ? 21.421 -0.328 -16.286 1.00 89.25 97 ALA A O 1
ATOM 791 N N . THR A 1 98 ? 19.274 0.298 -16.181 1.00 88.94 98 THR A N 1
ATOM 792 C CA . THR A 1 98 ? 18.906 -0.262 -17.494 1.00 88.94 98 THR A CA 1
ATOM 793 C C . THR A 1 98 ? 19.629 0.459 -18.637 1.00 88.94 98 THR A C 1
ATOM 795 O O . THR A 1 98 ? 20.062 -0.183 -19.591 1.00 88.94 98 THR A O 1
ATOM 798 N N . LYS A 1 99 ? 19.779 1.788 -18.548 1.00 88.25 99 LYS A N 1
ATOM 799 C CA . LYS A 1 99 ? 20.525 2.582 -19.537 1.00 88.25 99 LYS A CA 1
ATOM 800 C C . LYS A 1 99 ? 22.019 2.261 -19.519 1.00 88.25 99 LYS A C 1
ATOM 802 O O . LYS A 1 99 ? 22.611 2.109 -20.585 1.00 88.25 99 LYS A O 1
ATOM 807 N N . GLU A 1 100 ? 22.598 2.098 -18.330 1.00 88.69 100 GLU A N 1
ATOM 808 C CA . GLU A 1 100 ? 23.996 1.678 -18.163 1.00 88.69 100 GLU A CA 1
ATOM 809 C C . GLU A 1 100 ? 24.238 0.281 -18.763 1.00 88.69 100 GLU A C 1
ATOM 811 O O . GLU A 1 100 ? 25.163 0.094 -19.551 1.00 88.69 100 GLU A O 1
ATOM 816 N N . GLU A 1 101 ? 23.362 -0.692 -18.475 1.00 87.25 101 GLU A N 1
ATOM 817 C CA . GLU A 1 101 ? 23.441 -2.054 -19.033 1.00 87.25 101 GLU A CA 1
ATOM 818 C C . GLU A 1 101 ? 23.367 -2.066 -20.571 1.00 87.25 101 GLU A C 1
ATOM 820 O O . GLU A 1 101 ? 24.022 -2.883 -21.221 1.00 87.25 101 GLU A O 1
ATOM 825 N N . ARG A 1 102 ? 22.607 -1.136 -21.160 1.00 85.94 102 ARG A N 1
ATOM 826 C CA . ARG A 1 102 ? 22.467 -0.967 -22.615 1.00 85.94 102 ARG A CA 1
ATOM 827 C C . ARG A 1 102 ? 23.440 0.047 -23.221 1.00 85.94 102 ARG A C 1
ATOM 829 O O . ARG A 1 102 ? 23.255 0.466 -24.359 1.00 85.94 102 ARG A O 1
ATOM 836 N N . LYS A 1 103 ? 24.495 0.421 -22.489 1.00 87.62 103 LYS A N 1
ATOM 837 C CA . LYS A 1 103 ? 25.583 1.296 -22.964 1.00 87.62 103 LYS A CA 1
ATOM 838 C C . LYS A 1 103 ? 25.097 2.641 -23.526 1.00 87.62 103 LYS A C 1
ATOM 840 O O . LYS A 1 103 ? 25.649 3.138 -24.503 1.00 87.62 103 LYS A O 1
ATOM 845 N N . GLY A 1 104 ? 24.068 3.227 -22.912 1.00 75.31 104 GLY A N 1
ATOM 846 C CA . GLY A 1 104 ? 23.563 4.548 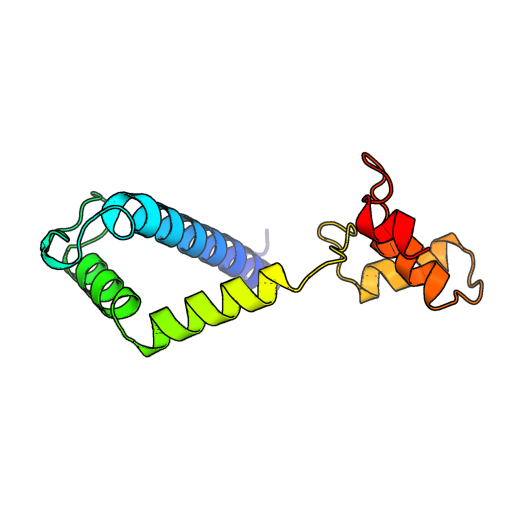-23.293 1.00 75.31 104 GLY A CA 1
ATOM 847 C C . GLY A 1 104 ? 22.672 4.574 -24.538 1.00 75.31 104 GLY A C 1
ATOM 848 O O . GLY A 1 104 ? 22.410 5.660 -25.049 1.00 75.31 104 GLY A O 1
ATOM 849 N N . GLU A 1 105 ? 22.188 3.419 -25.009 1.00 83.06 105 GLU A N 1
ATOM 850 C CA . GLU A 1 105 ? 21.145 3.345 -26.040 1.00 83.06 105 GLU A CA 1
ATOM 851 C C . GLU A 1 105 ? 19.930 4.214 -25.662 1.00 83.06 105 GLU A C 1
ATOM 853 O O . GLU A 1 105 ? 19.506 4.266 -24.498 1.00 83.06 105 GLU A O 1
ATOM 858 N N . GLU A 1 106 ? 19.352 4.898 -26.650 1.00 82.69 106 GLU A N 1
ATOM 859 C CA . GLU A 1 106 ? 18.140 5.681 -26.450 1.00 82.69 106 GLU A CA 1
ATOM 860 C C . GLU A 1 106 ? 16.937 4.740 -26.291 1.00 82.69 106 GLU A C 1
ATOM 862 O O . GLU A 1 106 ? 16.434 4.156 -27.247 1.00 82.69 106 GLU A O 1
ATOM 867 N N . LEU A 1 107 ? 16.498 4.550 -25.045 1.00 85.88 107 LEU A N 1
ATOM 868 C CA . LEU A 1 107 ? 15.378 3.667 -24.723 1.00 85.88 107 LEU A CA 1
ATOM 869 C C . LEU A 1 107 ? 14.048 4.384 -24.915 1.00 85.88 107 LEU A C 1
ATOM 871 O O . LEU A 1 107 ? 13.783 5.395 -24.256 1.00 85.88 107 LEU A O 1
ATOM 875 N N . SER A 1 108 ? 13.180 3.809 -25.747 1.00 91.44 108 SER A N 1
ATOM 876 C CA . SER A 1 108 ? 11.814 4.297 -25.905 1.00 91.44 108 SER A CA 1
ATOM 877 C C . SER A 1 108 ? 10.987 4.066 -24.634 1.00 91.44 108 SER A C 1
ATOM 879 O O . SER A 1 108 ? 11.319 3.249 -23.768 1.00 91.44 108 SER A O 1
ATOM 881 N N . ALA A 1 109 ? 9.838 4.738 -24.535 1.00 90.06 109 ALA A N 1
ATOM 882 C CA . ALA A 1 109 ? 8.890 4.496 -23.448 1.00 90.06 109 ALA A CA 1
ATOM 883 C C . ALA A 1 109 ? 8.438 3.021 -23.380 1.00 90.06 109 ALA A C 1
ATOM 885 O O . ALA A 1 109 ? 8.251 2.485 -22.287 1.00 90.06 109 ALA A O 1
ATOM 886 N N . ILE A 1 110 ? 8.322 2.349 -24.532 1.00 91.50 110 ILE A N 1
ATOM 887 C CA . ILE A 1 110 ? 7.950 0.931 -24.619 1.00 91.50 110 ILE A CA 1
ATOM 888 C C . ILE A 1 110 ? 9.079 0.046 -24.074 1.00 91.50 110 ILE A C 1
ATOM 890 O O . ILE A 1 110 ? 8.813 -0.910 -23.341 1.00 91.50 110 ILE A O 1
ATOM 894 N N . ASP A 1 111 ? 10.339 0.377 -24.361 1.00 91.31 111 ASP A N 1
ATOM 895 C CA . ASP A 1 111 ? 11.494 -0.365 -23.839 1.00 91.31 111 ASP A CA 1
ATOM 896 C C . ASP A 1 111 ? 11.595 -0.255 -22.319 1.00 91.31 111 ASP A C 1
ATOM 898 O O . ASP A 1 111 ? 11.791 -1.258 -21.627 1.00 91.31 111 ASP A O 1
ATOM 902 N N . LEU A 1 112 ? 11.386 0.949 -21.778 1.00 91.25 112 LEU A N 1
ATOM 903 C CA .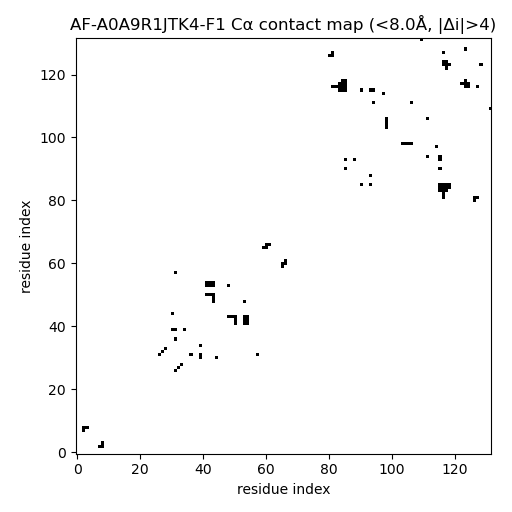 LEU A 1 112 ? 11.356 1.178 -20.332 1.00 91.25 112 LEU A CA 1
ATOM 904 C C . LEU A 1 112 ? 10.173 0.460 -19.670 1.00 91.25 112 LEU A C 1
ATOM 906 O O . LEU A 1 112 ? 10.324 -0.120 -18.588 1.00 91.25 112 LEU A O 1
ATOM 910 N N . PHE A 1 113 ? 9.006 0.440 -20.320 1.00 92.44 113 PHE A N 1
ATOM 911 C CA . PHE A 1 113 ? 7.845 -0.309 -19.844 1.00 92.44 113 PHE A CA 1
ATOM 912 C C . PHE A 1 113 ? 8.150 -1.810 -19.762 1.00 92.44 113 PHE A C 1
ATOM 914 O O . PHE A 1 113 ? 7.968 -2.415 -18.701 1.00 92.44 113 PHE A O 1
ATOM 921 N N . LYS A 1 114 ? 8.722 -2.393 -20.824 1.00 92.69 114 LYS A N 1
ATOM 922 C CA . LYS A 1 114 ? 9.173 -3.794 -20.849 1.00 92.69 114 LYS A CA 1
ATOM 923 C C . LYS A 1 114 ? 10.199 -4.075 -19.751 1.00 92.69 114 LYS A C 1
ATOM 925 O O . LYS A 1 114 ? 10.049 -5.039 -19.003 1.00 92.69 114 LYS A O 1
ATOM 930 N N . ALA A 1 115 ? 11.205 -3.217 -19.596 1.00 91.00 115 ALA A N 1
ATOM 931 C CA . ALA A 1 115 ? 12.262 -3.391 -18.598 1.00 91.00 115 ALA A CA 1
ATOM 932 C C . ALA A 1 115 ? 11.747 -3.332 -17.148 1.00 91.00 115 ALA A C 1
ATOM 934 O O . ALA A 1 115 ? 12.309 -3.978 -16.262 1.00 91.00 115 ALA A O 1
ATOM 935 N N . THR A 1 116 ? 10.682 -2.568 -16.893 1.00 92.50 116 THR A N 1
ATOM 936 C CA . TH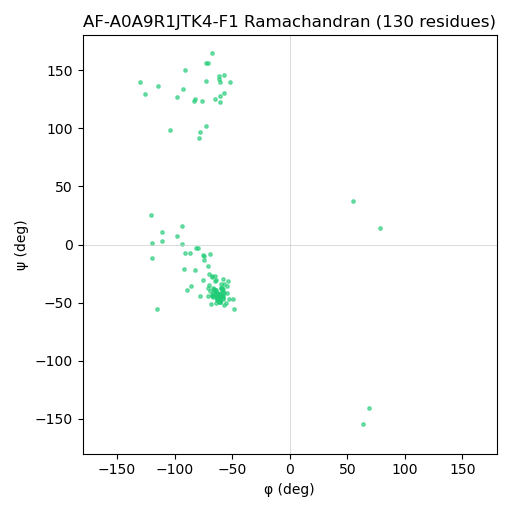R A 1 116 ? 10.117 -2.380 -15.546 1.00 92.50 116 THR A CA 1
ATOM 937 C C . THR A 1 116 ? 9.008 -3.370 -15.198 1.00 92.50 116 THR A C 1
ATOM 939 O O . THR A 1 116 ? 8.768 -3.607 -14.015 1.00 92.50 116 THR A O 1
ATOM 942 N N 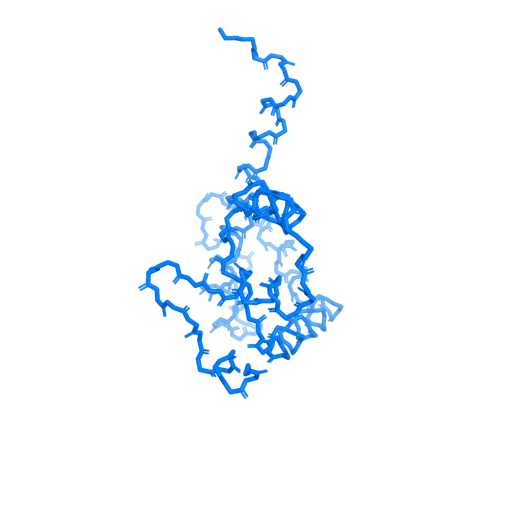. HIS A 1 117 ? 8.363 -3.990 -16.190 1.00 93.56 117 HIS A N 1
ATOM 943 C CA . HIS A 1 117 ? 7.245 -4.927 -15.998 1.00 93.56 117 HIS A CA 1
ATOM 944 C C . HIS A 1 117 ? 7.597 -6.381 -16.349 1.00 93.56 117 HIS A C 1
ATOM 946 O O . HIS A 1 117 ? 6.722 -7.250 -16.369 1.00 93.56 117 HIS A O 1
ATOM 952 N N . ASN A 1 118 ? 8.882 -6.673 -16.568 1.00 91.56 118 ASN A N 1
ATOM 953 C CA . ASN A 1 118 ? 9.399 -8.027 -16.738 1.00 91.56 118 ASN A CA 1
ATOM 954 C C . ASN A 1 118 ? 10.005 -8.562 -15.431 1.00 91.56 118 ASN A C 1
ATOM 956 O O . ASN A 1 118 ? 10.894 -7.941 -14.852 1.00 91.56 118 ASN A O 1
ATOM 960 N N . SER A 1 119 ? 9.578 -9.741 -14.973 1.00 89.19 119 SER A N 1
ATOM 961 C CA . SER A 1 119 ? 10.285 -10.459 -13.903 1.00 89.19 119 SER A CA 1
ATOM 962 C C . SER A 1 119 ? 11.291 -11.434 -14.498 1.00 89.19 119 SER A C 1
ATOM 964 O O . SER A 1 119 ? 10.929 -12.261 -15.326 1.00 89.19 119 SER A O 1
ATOM 966 N N . LYS A 1 120 ? 12.520 -11.457 -13.970 1.00 86.38 120 LYS A N 1
ATOM 967 C CA . LYS A 1 120 ? 13.509 -12.491 -14.326 1.00 86.38 120 LYS A CA 1
ATOM 968 C C . LYS A 1 120 ? 13.018 -13.920 -14.049 1.00 86.38 120 LYS A C 1
ATOM 970 O O . LYS A 1 120 ? 13.424 -14.842 -14.739 1.00 86.38 120 LYS A O 1
ATOM 975 N N . LYS A 1 121 ? 12.153 -14.103 -13.044 1.00 89.25 121 LYS A N 1
ATOM 976 C CA . LYS A 1 121 ? 11.628 -15.417 -12.639 1.00 89.25 121 LYS A CA 1
ATOM 977 C C . LYS A 1 121 ? 10.347 -15.799 -13.380 1.00 89.25 121 LYS A C 1
ATOM 979 O O . LYS A 1 121 ? 10.144 -16.964 -13.690 1.00 89.25 121 LYS A O 1
ATOM 984 N N . HIS A 1 122 ? 9.459 -14.832 -13.595 1.00 89.44 122 HIS A N 1
ATOM 985 C CA . HIS A 1 122 ? 8.090 -15.092 -14.054 1.00 89.44 122 HIS A CA 1
ATOM 986 C C . HIS A 1 122 ? 7.745 -14.436 -15.395 1.00 89.44 122 HIS A C 1
ATOM 988 O O . HIS A 1 122 ? 6.601 -14.528 -15.828 1.00 89.44 122 HIS A O 1
ATOM 994 N N . GLY A 1 123 ? 8.685 -13.737 -16.027 1.00 92.50 123 GLY A N 1
ATOM 995 C CA . GLY A 1 123 ? 8.444 -13.000 -17.262 1.00 92.50 123 GLY A CA 1
ATOM 996 C C . GLY A 1 123 ? 7.442 -11.850 -17.101 1.00 92.50 123 GLY A C 1
ATOM 997 O O . GLY A 1 123 ? 7.229 -11.313 -15.999 1.00 92.50 123 GLY A O 1
ATOM 998 N N . PHE A 1 124 ? 6.799 -11.506 -18.217 1.00 94.44 124 PHE A N 1
ATOM 999 C CA . PHE A 1 124 ? 5.660 -10.592 -18.288 1.00 94.44 124 PHE A CA 1
ATOM 1000 C C . PHE A 1 124 ? 4.387 -11.240 -17.731 1.00 94.44 124 PHE A C 1
ATOM 1002 O O . PHE A 1 124 ? 4.117 -12.415 -17.976 1.00 94.44 124 PHE A O 1
ATOM 1009 N N . SER A 1 125 ? 3.577 -10.473 -17.002 1.00 92.81 125 SER A N 1
ATOM 1010 C CA . SER A 1 125 ? 2.212 -10.892 -16.657 1.00 92.81 125 SER A CA 1
ATOM 1011 C C . SER A 1 125 ? 1.288 -10.826 -17.872 1.00 92.81 125 SER A C 1
ATOM 1013 O O . SER A 1 125 ? 1.522 -10.000 -18.748 1.00 92.81 125 SER A O 1
ATOM 1015 N N . GLU A 1 126 ? 0.196 -11.594 -17.877 1.00 93.62 126 GLU A N 1
ATOM 1016 C CA . GLU A 1 126 ? -0.777 -11.598 -18.984 1.00 93.62 126 GLU A CA 1
ATOM 1017 C C . GLU A 1 126 ? -1.243 -10.200 -19.424 1.00 93.62 126 GLU A C 1
ATOM 1019 O O . GLU A 1 126 ? -1.121 -9.912 -20.611 1.00 93.62 126 GLU A O 1
ATOM 1024 N N . PRO A 1 127 ? -1.622 -9.264 -18.523 1.00 93.31 127 PRO A N 1
ATOM 1025 C CA . PRO A 1 127 ? -2.014 -7.923 -18.960 1.00 93.31 127 PRO A CA 1
ATOM 1026 C C . PRO A 1 127 ? -0.901 -7.197 -19.723 1.00 93.31 127 PRO A C 1
ATOM 1028 O O . PRO A 1 127 ? -1.152 -6.504 -20.698 1.00 93.31 127 PRO A O 1
ATOM 1031 N N . VAL A 1 128 ? 0.351 -7.389 -19.298 1.00 93.69 128 VAL A N 1
ATOM 1032 C CA . VAL A 1 128 ? 1.521 -6.754 -19.917 1.00 93.69 128 VAL A CA 1
ATOM 1033 C C . VAL A 1 128 ? 1.796 -7.366 -21.288 1.00 93.69 128 VAL A C 1
ATOM 1035 O O . VAL A 1 128 ? 2.139 -6.631 -22.203 1.00 93.69 128 VAL A O 1
ATOM 1038 N N . LYS A 1 129 ? 1.601 -8.682 -21.454 1.00 93.50 129 LYS A N 1
ATOM 1039 C CA . LYS A 1 129 ? 1.731 -9.353 -22.756 1.00 93.50 129 LYS A CA 1
ATOM 1040 C C . LYS A 1 129 ? 0.695 -8.859 -23.763 1.00 93.50 129 LYS A C 1
ATOM 1042 O O . LYS A 1 129 ? 1.037 -8.694 -24.919 1.00 93.50 129 LYS A O 1
ATOM 1047 N N . THR A 1 130 ? -0.543 -8.618 -23.332 1.00 93.44 130 THR A N 1
ATOM 1048 C CA . THR A 1 130 ? -1.601 -8.077 -24.204 1.00 93.44 130 THR A CA 1
ATOM 1049 C C . THR A 1 130 ? -1.335 -6.632 -24.633 1.00 93.44 130 THR A C 1
ATOM 1051 O O . THR A 1 130 ? -1.821 -6.206 -25.673 1.00 93.44 130 THR A O 1
ATOM 1054 N N . ALA A 1 131 ? -0.593 -5.869 -23.829 1.00 90.38 131 ALA A N 1
ATOM 1055 C CA . ALA A 1 131 ? -0.349 -4.445 -24.053 1.00 90.38 131 ALA A CA 1
ATOM 1056 C C . ALA A 1 131 ? 0.917 -4.129 -24.877 1.00 90.38 131 ALA A C 1
ATOM 1058 O O . ALA A 1 131 ? 1.153 -2.960 -25.180 1.00 90.38 131 ALA A O 1
ATOM 1059 N N . ILE A 1 132 ? 1.747 -5.134 -25.175 1.00 87.81 132 ILE A N 1
ATOM 1060 C CA . ILE A 1 132 ? 3.031 -5.025 -25.889 1.00 87.81 132 ILE A CA 1
ATOM 1061 C C . ILE A 1 132 ? 2.873 -5.532 -27.317 1.00 87.81 132 ILE A C 1
ATOM 1063 O O . ILE A 1 132 ? 3.491 -4.899 -28.202 1.00 87.81 132 ILE A O 1
#